Protein AF-J3F0Z0-F1 (afdb_monomer_lite)

Foldseek 3Di:
DDPPPPDDDPDDDDDWAWPDKDDQQWDFPPCVPPVHTDIKTWMWTDTPDDFIFIWIDDVHIDTDDGDD

pLDDT: mean 87.86, std 17.57, range [35.59, 98.56]

Structure (mmCIF, N/CA/C/O backbone):
data_AF-J3F0Z0-F1
#
_entry.id   AF-J3F0Z0-F1
#
loop_
_atom_site.group_PDB
_atom_site.id
_atom_site.type_symbol
_atom_site.label_atom_id
_atom_site.label_alt_id
_atom_site.label_comp_id
_atom_site.label_asym_id
_atom_site.label_entity_id
_atom_site.label_seq_id
_atom_site.pdbx_PDB_ins_code
_atom_site.Cartn_x
_atom_site.Cartn_y
_atom_site.Cartn_z
_atom_site.occupancy
_atom_site.B_iso_or_equiv
_atom_site.auth_seq_id
_atom_site.auth_comp_id
_atom_site.auth_asym_id
_atom_site.auth_atom_id
_atom_site.pdbx_PDB_model_num
ATOM 1 N N . 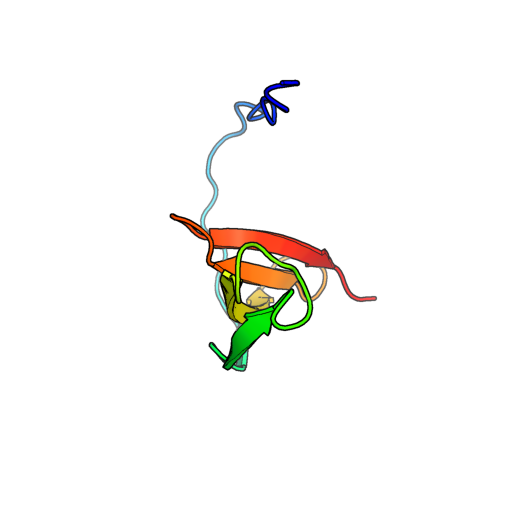MET A 1 1 ? 8.296 15.764 19.579 1.00 38.09 1 MET A N 1
ATOM 2 C CA . MET A 1 1 ? 7.585 15.931 18.298 1.00 38.09 1 MET A CA 1
ATOM 3 C C . MET A 1 1 ? 8.666 16.088 17.246 1.00 38.09 1 MET A C 1
ATOM 5 O O . MET A 1 1 ? 9.222 17.166 17.125 1.00 38.09 1 MET A O 1
ATOM 9 N N . VAL A 1 2 ? 9.116 14.976 16.663 1.00 35.59 2 VAL A N 1
ATOM 10 C CA . VAL A 1 2 ? 10.139 15.001 15.611 1.00 35.59 2 VAL A CA 1
ATOM 11 C C . VAL A 1 2 ? 9.404 15.029 14.280 1.00 35.59 2 VAL A C 1
ATOM 13 O O . VAL A 1 2 ? 8.824 14.024 13.877 1.00 35.59 2 VAL A O 1
ATOM 16 N N . ASP A 1 3 ? 9.370 16.192 13.636 1.00 36.50 3 ASP A N 1
ATOM 17 C CA . ASP A 1 3 ? 8.994 16.282 12.229 1.00 36.50 3 ASP A CA 1
ATOM 18 C C . ASP A 1 3 ? 10.057 15.526 11.428 1.00 36.50 3 ASP A C 1
ATOM 20 O O . ASP A 1 3 ? 11.171 16.007 11.222 1.00 36.50 3 ASP A O 1
ATOM 24 N N . SER A 1 4 ? 9.737 14.296 11.020 1.00 43.62 4 SER A N 1
ATOM 25 C CA . SER A 1 4 ? 10.523 13.583 10.015 1.00 43.62 4 SER A CA 1
ATOM 26 C C . SER A 1 4 ? 10.242 14.238 8.669 1.00 43.62 4 SER A C 1
ATOM 28 O O . SER A 1 4 ? 9.370 13.808 7.918 1.00 43.62 4 SER A O 1
ATOM 30 N N . ALA A 1 5 ? 10.950 15.329 8.386 1.00 45.72 5 ALA A N 1
ATOM 31 C CA . ALA A 1 5 ? 10.972 15.922 7.063 1.00 45.72 5 ALA A CA 1
ATOM 32 C C . ALA A 1 5 ? 11.686 14.946 6.120 1.00 45.72 5 ALA A C 1
ATOM 34 O O . ALA A 1 5 ? 12.913 14.838 6.113 1.00 45.72 5 ALA A O 1
ATOM 35 N N . VAL A 1 6 ? 10.904 14.198 5.343 1.00 58.53 6 VAL A N 1
ATOM 36 C CA . VAL A 1 6 ? 11.414 13.430 4.207 1.00 58.53 6 VAL A CA 1
ATOM 37 C C . VAL A 1 6 ? 11.994 14.441 3.218 1.00 58.53 6 VAL A C 1
ATOM 39 O O . VAL A 1 6 ? 11.262 15.230 2.623 1.00 58.53 6 VAL A O 1
ATOM 42 N N . SER A 1 7 ? 13.321 14.466 3.090 1.00 48.53 7 SER A N 1
ATOM 43 C CA . SER A 1 7 ? 14.016 15.324 2.132 1.00 48.53 7 SER A CA 1
ATOM 44 C C . SER A 1 7 ? 13.693 14.850 0.717 1.00 48.53 7 SER A C 1
ATOM 46 O O . SER A 1 7 ? 14.096 13.757 0.314 1.00 48.53 7 SER A O 1
ATOM 48 N N . ALA A 1 8 ? 12.933 15.647 -0.032 1.00 60.47 8 ALA A N 1
ATOM 49 C CA . ALA A 1 8 ? 12.695 15.386 -1.442 1.00 60.47 8 ALA A CA 1
ATOM 50 C C . ALA A 1 8 ? 14.005 15.616 -2.209 1.00 60.47 8 ALA A C 1
ATOM 52 O O . ALA A 1 8 ? 14.502 16.738 -2.296 1.00 60.47 8 ALA A O 1
ATOM 53 N N . VAL A 1 9 ? 14.576 14.548 -2.767 1.00 59.31 9 VAL A N 1
ATOM 54 C CA . VAL A 1 9 ? 15.666 14.665 -3.738 1.00 59.31 9 VAL A CA 1
ATOM 55 C C . VAL A 1 9 ? 15.092 15.366 -4.969 1.00 59.31 9 VAL A C 1
ATOM 57 O O . VAL A 1 9 ? 14.172 14.847 -5.599 1.00 59.31 9 VAL A O 1
ATOM 60 N N . ALA A 1 10 ? 15.612 16.549 -5.303 1.00 58.94 10 ALA A N 1
ATOM 61 C CA . ALA A 1 10 ? 15.258 17.276 -6.520 1.00 58.94 10 ALA A CA 1
ATOM 62 C C . ALA A 1 10 ? 15.851 16.560 -7.748 1.00 58.94 10 ALA A C 1
ATOM 64 O O . ALA A 1 10 ? 16.872 16.968 -8.296 1.00 58.94 10 ALA A O 1
ATOM 65 N N . GLY A 1 11 ? 15.247 15.435 -8.126 1.00 64.69 11 GLY A N 1
ATOM 66 C CA . GLY A 1 11 ? 15.467 14.765 -9.402 1.00 64.69 11 GLY A CA 1
ATOM 67 C C . GLY A 1 11 ? 14.480 15.267 -10.455 1.00 64.69 11 GLY A C 1
ATOM 68 O O . GLY A 1 11 ? 13.400 15.761 -10.128 1.00 64.69 11 GLY A O 1
ATOM 69 N N . GLU A 1 12 ? 14.844 15.136 -11.727 1.00 79.06 12 GLU A N 1
ATOM 70 C CA . GLU A 1 12 ? 13.914 15.343 -12.836 1.00 79.06 12 GLU A CA 1
ATOM 71 C C . GLU A 1 12 ? 12.735 14.364 -12.705 1.00 79.06 12 GLU A C 1
ATOM 73 O O . GLU A 1 12 ? 12.929 13.151 -12.585 1.00 79.06 12 GLU A O 1
ATOM 78 N N . VAL A 1 13 ? 11.503 14.883 -12.687 1.00 77.75 13 VAL A N 1
ATOM 79 C CA . VAL A 1 13 ? 10.302 14.043 -12.626 1.00 77.75 13 VAL A CA 1
ATOM 80 C C . VAL A 1 13 ? 10.108 13.398 -13.992 1.00 77.75 13 VAL A C 1
ATOM 82 O O . VAL A 1 13 ? 9.651 14.043 -14.935 1.00 77.75 13 VAL A O 1
ATOM 85 N N . ARG A 1 14 ? 10.442 12.112 -14.096 1.00 85.25 14 ARG A N 1
ATOM 86 C CA . ARG A 1 14 ? 10.179 11.309 -15.289 1.00 85.25 14 ARG A CA 1
ATOM 87 C C . ARG A 1 14 ? 8.884 10.522 -15.118 1.00 85.25 14 ARG A C 1
ATOM 89 O O . ARG A 1 14 ? 8.691 9.849 -14.112 1.00 85.25 14 ARG A O 1
ATOM 96 N N . MET A 1 15 ? 8.016 10.593 -16.124 1.00 92.31 15 MET A N 1
ATOM 97 C CA . MET A 1 15 ? 6.822 9.752 -16.189 1.00 92.31 15 MET A CA 1
ATOM 98 C C . MET A 1 15 ? 7.207 8.329 -16.611 1.00 92.31 15 MET A C 1
ATOM 100 O O . MET A 1 15 ? 7.999 8.150 -17.539 1.00 92.31 15 MET A O 1
ATOM 104 N N . GLU A 1 16 ? 6.633 7.339 -15.934 1.00 95.19 16 GLU A N 1
ATOM 105 C CA . GLU A 1 16 ? 6.779 5.909 -16.229 1.00 95.19 16 GLU A CA 1
ATOM 106 C C . GLU A 1 16 ? 5.434 5.340 -16.699 1.00 95.19 16 GLU A C 1
ATOM 108 O O . GLU A 1 16 ? 4.372 5.784 -16.245 1.00 95.19 16 GLU A O 1
ATOM 113 N N . SER A 1 17 ? 5.464 4.346 -17.587 1.00 97.38 17 SER A N 1
ATOM 114 C CA . SER A 1 17 ? 4.240 3.689 -18.050 1.00 97.38 17 SER A CA 1
ATOM 115 C C . SER A 1 17 ? 3.811 2.637 -17.032 1.00 97.38 17 SER A C 1
ATOM 117 O O . SER A 1 17 ? 4.588 1.749 -16.689 1.00 97.38 17 SER A O 1
ATOM 119 N N . VAL A 1 18 ? 2.560 2.685 -16.572 1.00 97.31 18 VAL A N 1
ATOM 120 C CA . VAL A 1 18 ? 1.987 1.608 -15.750 1.00 97.31 18 VAL A CA 1
ATOM 121 C C . VAL A 1 18 ? 1.609 0.440 -16.654 1.00 97.31 18 VAL A C 1
ATOM 123 O O . VAL A 1 18 ? 0.765 0.588 -17.536 1.00 97.31 18 VAL A O 1
ATOM 126 N N . LEU A 1 19 ? 2.214 -0.722 -16.418 1.00 98.44 19 LEU A N 1
ATOM 127 C CA . LEU A 1 19 ? 1.922 -1.950 -17.158 1.00 98.44 19 LEU A CA 1
ATOM 128 C C . LEU A 1 19 ? 0.802 -2.753 -16.493 1.00 98.44 19 LEU A C 1
ATOM 130 O O . LEU A 1 19 ? -0.084 -3.254 -17.179 1.00 98.44 19 LEU A O 1
ATOM 134 N N . LEU A 1 20 ? 0.834 -2.873 -15.160 1.00 98.31 20 LEU A N 1
ATOM 135 C CA . LEU A 1 20 ? -0.141 -3.626 -14.365 1.00 98.31 20 LEU A CA 1
ATOM 136 C C . LEU A 1 20 ? -0.408 -2.922 -13.033 1.00 98.31 20 LEU A C 1
ATOM 138 O O . LEU A 1 20 ? 0.459 -2.226 -12.501 1.00 98.31 20 LEU A O 1
ATOM 142 N N . TRP A 1 21 ? -1.594 -3.147 -12.469 1.00 98.31 21 TRP A N 1
ATOM 143 C CA . TRP A 1 21 ? -1.958 -2.620 -11.158 1.00 98.31 21 TRP A CA 1
ATOM 144 C C . TRP A 1 21 ? -2.962 -3.517 -10.431 1.00 98.31 21 TRP A C 1
ATOM 146 O O . TRP A 1 21 ? -3.726 -4.255 -11.056 1.00 98.31 21 TRP A O 1
ATOM 156 N N . ALA A 1 22 ? -2.963 -3.423 -9.102 1.00 98.25 22 ALA A N 1
ATOM 157 C CA . ALA A 1 22 ? -3.960 -4.032 -8.230 1.00 98.25 22 ALA A CA 1
ATOM 158 C C . ALA A 1 22 ? -4.236 -3.124 -7.018 1.00 98.25 22 ALA A C 1
ATOM 160 O O . ALA A 1 22 ? -3.318 -2.497 -6.490 1.00 98.25 22 ALA A O 1
ATOM 161 N N . GLY A 1 23 ? -5.497 -3.035 -6.587 1.00 96.94 23 GLY A N 1
ATOM 162 C CA . GLY A 1 23 ? -5.958 -2.075 -5.573 1.00 96.94 23 GLY A CA 1
ATOM 163 C C . GLY A 1 23 ? -6.843 -0.975 -6.184 1.00 96.94 23 GLY A C 1
ATOM 164 O O . GLY A 1 23 ? -7.501 -1.259 -7.177 1.00 96.94 23 GLY A O 1
ATOM 165 N N . PRO A 1 24 ? -6.909 0.247 -5.611 1.00 95.94 24 PRO A N 1
ATOM 166 C CA . PRO A 1 24 ? -6.433 0.561 -4.274 1.00 95.94 24 PRO A CA 1
ATOM 167 C C . PRO A 1 24 ? -7.259 -0.193 -3.220 1.00 95.94 24 PRO A C 1
ATOM 169 O O . PRO A 1 24 ? -8.487 -0.168 -3.269 1.00 95.94 24 PRO A O 1
ATOM 172 N N . TRP A 1 25 ? -6.603 -0.853 -2.268 1.00 97.81 25 TRP A N 1
ATOM 173 C CA . TRP A 1 25 ? -7.248 -1.561 -1.160 1.00 97.81 25 TRP A CA 1
ATOM 174 C C . TRP A 1 25 ? -7.342 -0.647 0.064 1.00 97.81 25 TRP A C 1
ATOM 176 O O . TRP A 1 25 ? -6.299 -0.313 0.632 1.00 97.81 25 TRP A O 1
ATOM 186 N N . PRO A 1 26 ? -8.546 -0.213 0.477 1.00 96.38 26 PRO A N 1
ATOM 187 C CA . PRO A 1 26 ? -8.718 0.560 1.699 1.00 96.38 26 PRO A CA 1
ATOM 188 C C . PRO A 1 26 ? -8.464 -0.315 2.930 1.00 96.38 26 PRO A C 1
ATOM 190 O O . PRO A 1 26 ? -8.977 -1.431 3.006 1.00 96.38 26 PRO A O 1
ATOM 193 N N . VAL A 1 27 ? -7.708 0.203 3.896 1.00 95.69 27 VAL A N 1
ATOM 194 C CA . VAL A 1 27 ? -7.384 -0.482 5.153 1.00 95.69 27 VAL A CA 1
ATOM 195 C C . VAL A 1 27 ? -7.493 0.511 6.308 1.00 95.69 27 VAL A C 1
ATOM 197 O O . VAL A 1 27 ? -7.048 1.655 6.199 1.00 95.69 27 VAL A O 1
ATOM 200 N N . ASP A 1 28 ? -8.085 0.065 7.414 1.00 95.69 28 ASP A N 1
ATOM 201 C CA . ASP A 1 28 ? -8.005 0.743 8.705 1.00 95.69 28 ASP A CA 1
ATOM 202 C C . ASP A 1 28 ? -6.825 0.158 9.494 1.00 95.69 28 ASP A C 1
ATOM 204 O O . ASP A 1 28 ? -6.872 -0.973 9.980 1.00 95.69 28 ASP A O 1
ATOM 208 N N . GLU A 1 29 ? -5.746 0.922 9.611 1.00 94.56 29 GLU A N 1
ATOM 209 C CA . GLU A 1 29 ? -4.563 0.556 10.393 1.00 94.56 29 GLU A CA 1
ATOM 210 C C . GLU A 1 29 ? -4.650 1.081 11.816 1.00 94.56 29 GLU A C 1
ATOM 212 O O . GLU A 1 29 ? -5.347 2.055 12.087 1.00 94.56 29 GLU A O 1
ATOM 217 N N . GLY A 1 30 ? -3.908 0.472 12.742 1.00 94.56 30 GLY A N 1
ATOM 218 C CA . GLY A 1 30 ? -3.808 0.994 14.105 1.00 94.56 30 GLY A CA 1
ATOM 219 C C . GLY A 1 30 ? -5.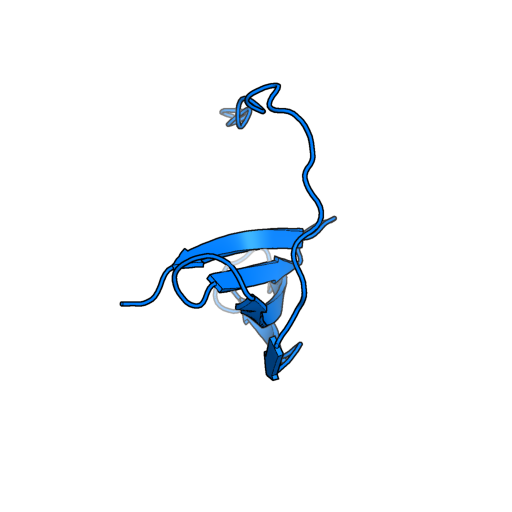155 1.071 14.826 1.00 94.56 30 GLY A C 1
ATOM 220 O O . GLY A 1 30 ? -5.280 1.810 15.794 1.00 94.56 30 GLY A O 1
ATOM 221 N N . TRP A 1 31 ? -6.164 0.314 14.383 1.00 95.69 31 TRP A N 1
ATOM 222 C CA . TRP A 1 31 ? -7.509 0.296 14.969 1.00 95.69 31 TRP A CA 1
ATOM 223 C C . TRP A 1 31 ? -7.511 -0.106 16.451 1.00 95.69 31 TRP A C 1
ATOM 225 O O . TRP A 1 31 ? -8.456 0.189 17.175 1.00 95.69 31 TRP A O 1
ATOM 235 N N . TRP A 1 32 ? -6.442 -0.762 16.904 1.00 95.12 32 TRP A N 1
ATOM 236 C CA . TRP A 1 32 ? -6.201 -1.126 18.298 1.00 95.12 32 TRP A CA 1
ATOM 237 C C . TRP A 1 32 ? -5.650 0.026 19.154 1.00 95.12 32 TRP A C 1
ATOM 239 O O . TRP A 1 32 ? -5.570 -0.106 20.375 1.00 95.12 32 TRP A O 1
ATOM 249 N N . ALA A 1 33 ? -5.209 1.128 18.545 1.00 96.25 33 ALA A N 1
ATOM 250 C CA . ALA A 1 33 ? -4.589 2.239 19.252 1.00 96.25 33 ALA A CA 1
ATOM 251 C C . ALA A 1 33 ? -5.650 3.169 19.876 1.00 96.25 33 ALA A C 1
ATOM 253 O O . ALA A 1 33 ? -6.713 3.370 19.285 1.00 96.25 33 ALA A O 1
ATOM 254 N N . PRO A 1 34 ? -5.365 3.812 21.029 1.00 96.38 34 PRO A N 1
ATOM 255 C CA . PRO A 1 34 ? -6.296 4.749 21.668 1.00 96.38 34 PRO A CA 1
ATOM 256 C C . PRO A 1 34 ? -6.741 5.916 20.776 1.00 96.38 34 PRO A C 1
ATOM 258 O O . PRO A 1 34 ? -7.807 6.485 20.988 1.00 96.38 34 PRO A O 1
ATOM 261 N N . GLN A 1 35 ? -5.925 6.289 19.789 1.00 95.06 35 GLN A N 1
ATOM 262 C CA . GLN A 1 35 ? -6.200 7.370 18.839 1.00 95.06 35 GLN A CA 1
ATOM 263 C C . GLN A 1 35 ? -7.205 6.962 17.747 1.00 95.06 35 GLN A C 1
ATOM 265 O O . GLN A 1 35 ? -7.648 7.816 16.980 1.00 95.06 35 GLN A O 1
ATOM 270 N N . GLY A 1 36 ? -7.585 5.682 17.694 1.00 94.50 36 GLY A N 1
ATOM 271 C CA . GLY A 1 36 ? -8.470 5.122 16.682 1.00 94.50 36 GLY A CA 1
ATOM 272 C C . GLY A 1 36 ? -7.752 4.764 15.374 1.00 94.50 36 GLY A C 1
ATOM 273 O O . GLY A 1 36 ? -6.542 4.969 15.240 1.00 94.50 36 GLY A O 1
ATOM 274 N N . PRO A 1 37 ? -8.495 4.204 14.403 1.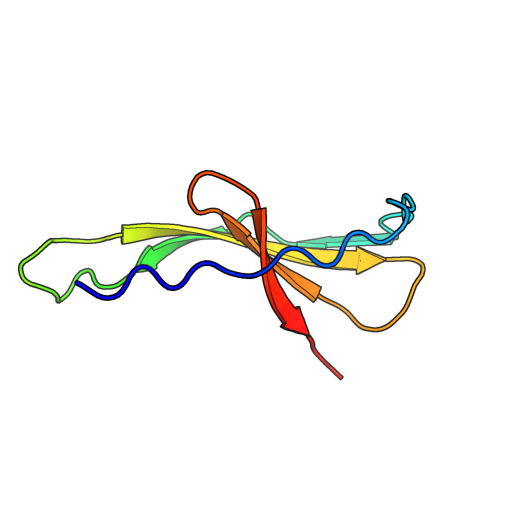00 95.50 37 PRO A N 1
ATOM 275 C CA . PRO A 1 37 ? -7.922 3.735 13.151 1.00 95.50 37 PRO A CA 1
ATOM 276 C C . PRO A 1 37 ? -7.403 4.878 12.271 1.00 95.50 37 PRO A C 1
ATOM 278 O O . PRO A 1 37 ? -8.032 5.931 12.139 1.00 95.50 37 PRO A O 1
ATOM 281 N N . SER A 1 38 ? -6.284 4.628 11.593 1.00 92.44 38 SER A N 1
ATOM 282 C CA . SER A 1 38 ? -5.788 5.445 10.491 1.00 92.44 38 SER A CA 1
ATOM 283 C C . SER A 1 38 ? -6.211 4.826 9.164 1.00 92.44 38 SER A C 1
ATOM 285 O O . SER A 1 38 ? -5.851 3.693 8.856 1.00 92.44 38 SER A O 1
ATOM 287 N N . ARG A 1 39 ? -6.957 5.580 8.354 1.00 93.44 39 ARG A N 1
ATOM 288 C CA . ARG A 1 39 ? -7.341 5.132 7.012 1.00 93.44 39 ARG A CA 1
ATOM 289 C C . ARG A 1 39 ? -6.168 5.253 6.051 1.00 93.44 39 ARG A C 1
ATOM 291 O O . ARG A 1 39 ? -5.592 6.338 5.886 1.00 93.44 39 ARG A O 1
ATOM 298 N N . ARG A 1 40 ? -5.877 4.152 5.369 1.00 96.25 40 ARG A N 1
ATOM 299 C CA . ARG A 1 40 ? -4.914 4.052 4.272 1.00 96.25 40 ARG A CA 1
ATOM 300 C C . ARG A 1 40 ? -5.562 3.405 3.063 1.00 96.25 40 ARG A C 1
ATOM 302 O O . ARG A 1 40 ? -6.626 2.793 3.148 1.00 96.25 40 ARG A O 1
ATOM 309 N N . ALA A 1 41 ? -4.922 3.578 1.916 1.00 97.62 41 ALA A N 1
ATOM 310 C CA . ALA A 1 41 ? -5.234 2.800 0.732 1.00 97.62 41 ALA A CA 1
ATOM 311 C C . ALA A 1 41 ? -3.938 2.361 0.063 1.00 97.62 41 ALA A C 1
ATOM 313 O O . ALA A 1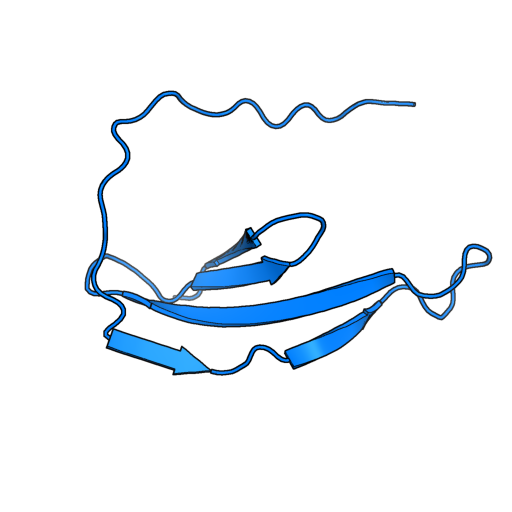 41 ? -3.065 3.196 -0.169 1.00 97.62 41 ALA A O 1
ATOM 314 N N . TYR A 1 42 ? -3.837 1.077 -0.250 1.00 98.25 42 TYR A N 1
ATOM 315 C CA . TYR A 1 42 ? -2.652 0.485 -0.856 1.00 98.25 42 TYR A CA 1
ATOM 316 C C . TYR A 1 42 ? -2.885 0.188 -2.330 1.00 98.25 42 TYR A C 1
ATOM 318 O O . TYR A 1 42 ? -3.885 -0.435 -2.670 1.00 98.25 42 TYR A O 1
ATOM 326 N N . LEU A 1 43 ? -1.978 0.613 -3.202 1.00 98.50 43 LEU A N 1
ATOM 327 C CA . LEU A 1 43 ? -2.018 0.350 -4.639 1.00 98.50 43 LEU A CA 1
ATOM 328 C C . LEU A 1 43 ? -0.704 -0.306 -5.051 1.00 98.50 43 LEU A C 1
ATOM 330 O O . LEU A 1 43 ? 0.356 0.302 -4.920 1.00 98.50 43 LEU A O 1
ATOM 334 N N . GLN A 1 44 ? -0.766 -1.524 -5.573 1.00 98.56 44 GLN A N 1
ATOM 335 C CA . GLN A 1 44 ? 0.398 -2.171 -6.162 1.00 98.56 44 GLN A CA 1
ATOM 336 C C . GLN A 1 44 ? 0.484 -1.816 -7.646 1.00 98.56 44 GLN A C 1
ATOM 338 O O . GLN A 1 44 ? -0.511 -1.913 -8.366 1.00 98.56 44 GLN A O 1
ATOM 343 N N . VAL A 1 45 ? 1.669 -1.410 -8.099 1.00 98.31 45 VAL A N 1
ATOM 344 C CA . VAL A 1 45 ? 1.932 -0.961 -9.469 1.00 98.31 45 VAL A CA 1
ATOM 345 C C . VAL A 1 45 ? 3.171 -1.664 -10.011 1.00 98.31 45 VAL A C 1
ATOM 347 O O . VAL A 1 45 ? 4.205 -1.734 -9.345 1.00 98.31 45 VAL A O 1
ATOM 350 N N . VAL A 1 46 ? 3.076 -2.152 -11.244 1.00 98.19 46 VAL A N 1
ATOM 351 C CA . VAL A 1 46 ? 4.228 -2.553 -12.058 1.00 98.19 46 VAL A CA 1
ATOM 352 C C . VAL A 1 46 ? 4.370 -1.533 -13.174 1.00 98.19 46 VAL A C 1
ATOM 354 O O . VAL A 1 46 ? 3.399 -1.271 -13.890 1.00 98.19 46 VAL A O 1
ATOM 357 N N . THR A 1 47 ? 5.558 -0.958 -13.322 1.00 97.38 47 THR A N 1
ATOM 358 C CA . THR A 1 47 ? 5.858 -0.022 -14.408 1.00 97.38 47 THR A CA 1
ATOM 359 C C . THR A 1 47 ? 6.774 -0.661 -15.445 1.00 97.38 47 THR A C 1
ATOM 361 O O . THR A 1 47 ? 7.272 -1.772 -15.262 1.00 97.38 47 THR A O 1
ATOM 364 N N . ASP A 1 48 ? 6.991 0.039 -16.552 1.00 97.44 48 ASP A N 1
ATOM 365 C CA . ASP A 1 48 ? 8.013 -0.295 -17.546 1.00 97.44 48 ASP A CA 1
ATOM 366 C C . ASP A 1 48 ? 9.452 -0.105 -17.028 1.00 97.44 48 ASP A C 1
AT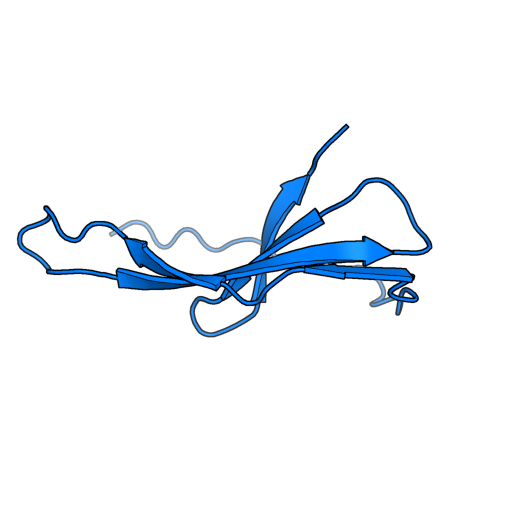OM 368 O O . ASP A 1 48 ? 10.410 -0.404 -17.743 1.00 97.44 48 ASP A O 1
ATOM 372 N N . VAL A 1 49 ? 9.617 0.353 -15.780 1.00 94.19 49 VAL A N 1
ATOM 373 C CA . VAL A 1 49 ? 10.908 0.619 -15.148 1.00 94.19 49 VAL A CA 1
ATOM 374 C C . VAL A 1 49 ? 11.009 -0.052 -13.778 1.00 94.19 49 VAL A C 1
ATOM 376 O O . VAL A 1 49 ? 10.413 0.366 -12.786 1.00 94.19 49 VAL A O 1
ATOM 379 N N . GLY A 1 50 ? 11.911 -1.025 -13.681 1.00 93.69 50 GLY A N 1
ATOM 380 C CA . GLY A 1 50 ? 12.320 -1.594 -12.401 1.00 93.69 50 GLY A CA 1
ATOM 381 C C . GLY A 1 50 ? 11.277 -2.518 -11.754 1.00 93.69 50 GLY A C 1
ATOM 382 O O . GLY A 1 50 ? 10.360 -3.000 -12.417 1.00 93.69 50 GLY A O 1
ATOM 383 N N . PRO A 1 51 ? 11.464 -2.838 -10.465 1.00 97.25 51 PRO A N 1
ATOM 384 C CA . PRO A 1 51 ? 10.635 -3.807 -9.750 1.00 97.25 51 PRO A CA 1
ATOM 385 C C . PRO A 1 51 ? 9.216 -3.292 -9.432 1.00 97.25 51 PRO A C 1
ATOM 387 O O . PRO A 1 51 ? 9.006 -2.076 -9.370 1.00 97.25 51 PRO A O 1
ATOM 390 N N . PRO A 1 52 ? 8.253 -4.196 -9.147 1.00 97.81 52 PRO A N 1
ATOM 391 C CA . PRO A 1 52 ? 6.939 -3.843 -8.612 1.00 97.81 52 PRO A CA 1
ATOM 392 C C . PRO A 1 52 ? 7.017 -2.999 -7.333 1.00 97.81 52 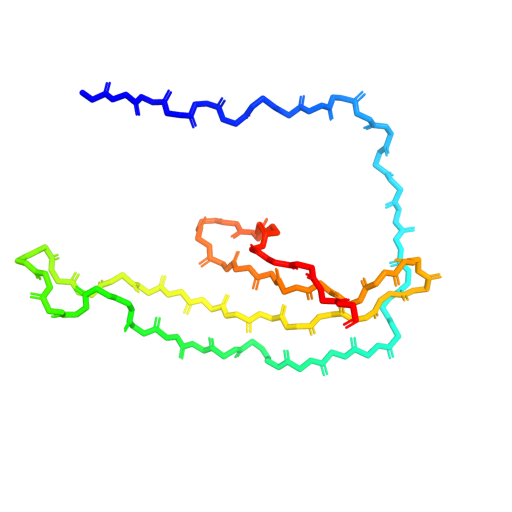PRO A C 1
ATOM 394 O O . PRO A 1 52 ? 7.800 -3.283 -6.420 1.00 97.81 52 PRO A O 1
ATOM 397 N N . ARG A 1 53 ? 6.153 -1.985 -7.247 1.00 98.19 53 ARG A N 1
ATOM 398 C CA . ARG A 1 53 ? 6.108 -1.002 -6.156 1.00 98.19 53 ARG A CA 1
ATOM 399 C C . ARG A 1 53 ? 4.745 -1.043 -5.479 1.00 98.19 53 ARG A C 1
ATOM 401 O O . ARG A 1 53 ? 3.717 -1.123 -6.152 1.00 98.19 53 ARG A O 1
ATOM 408 N N . LEU A 1 54 ? 4.728 -0.956 -4.157 1.00 98.44 54 LEU A N 1
ATOM 409 C CA . LEU A 1 54 ? 3.512 -0.748 -3.378 1.00 98.44 54 LEU A CA 1
ATOM 410 C C . LEU A 1 54 ? 3.450 0.710 -2.944 1.00 98.44 54 LEU A C 1
ATOM 412 O O . LEU A 1 54 ? 4.382 1.218 -2.324 1.00 98.44 54 LEU A O 1
ATOM 416 N N . LEU A 1 55 ? 2.358 1.378 -3.296 1.00 98.25 55 LEU A N 1
ATOM 417 C CA . LEU A 1 55 ? 2.082 2.757 -2.932 1.00 98.25 55 LEU A CA 1
ATOM 418 C C . LEU A 1 55 ? 1.048 2.804 -1.813 1.00 98.25 55 LEU A C 1
ATOM 420 O O . LEU A 1 55 ? 0.067 2.062 -1.848 1.00 98.25 55 LEU A O 1
ATOM 424 N N . VAL A 1 56 ? 1.219 3.728 -0.874 1.00 98.06 56 VAL A N 1
ATOM 425 C CA . VAL A 1 56 ? 0.270 3.989 0.212 1.00 98.06 56 VAL A CA 1
ATOM 426 C C . VAL A 1 56 ? -0.295 5.402 0.109 1.00 98.06 56 VAL A C 1
ATOM 428 O O . VAL A 1 56 ? 0.429 6.369 -0.145 1.00 98.06 56 VAL A O 1
ATOM 431 N N . ARG A 1 57 ? -1.608 5.541 0.317 1.00 96.88 57 ARG A N 1
ATOM 432 C CA . ARG A 1 57 ? -2.286 6.838 0.370 1.00 96.88 57 ARG A CA 1
ATOM 433 C C . ARG A 1 57 ? -2.396 7.361 1.802 1.00 96.88 57 ARG A C 1
ATOM 435 O O . ARG A 1 57 ? -3.126 6.800 2.616 1.00 96.88 57 ARG A O 1
ATOM 442 N N . SER A 1 58 ? -1.743 8.490 2.070 1.00 89.62 58 SER A N 1
ATOM 443 C CA . SER A 1 58 ? -1.829 9.272 3.313 1.00 89.62 58 SER A CA 1
ATOM 444 C C . SER A 1 58 ? -1.636 10.756 2.995 1.00 89.62 58 SER A C 1
ATOM 446 O O . SER A 1 58 ? -0.505 11.226 2.867 1.00 89.62 58 SER A O 1
ATOM 448 N N . GLY A 1 59 ? -2.731 11.489 2.764 1.00 88.38 59 GLY A N 1
ATOM 449 C CA . GLY A 1 59 ? -2.709 12.882 2.271 1.00 88.38 59 GLY A CA 1
ATOM 450 C C . GLY A 1 59 ? -2.254 13.036 0.806 1.00 88.38 59 GLY A C 1
ATOM 451 O O . GLY A 1 59 ? -2.759 13.892 0.091 1.00 88.38 59 GLY A O 1
ATOM 452 N N . GLY A 1 60 ? -1.390 12.137 0.338 1.00 93.19 60 GLY A N 1
ATOM 453 C CA . GLY A 1 60 ? -0.939 11.930 -1.036 1.00 93.19 60 GLY A CA 1
ATOM 454 C C . GLY A 1 60 ? -0.524 10.468 -1.227 1.00 93.19 60 GLY A C 1
ATOM 455 O O . GLY A 1 60 ? -0.788 9.647 -0.347 1.00 93.19 60 GLY A O 1
ATOM 456 N N . TRP A 1 61 ? 0.093 10.140 -2.360 1.00 94.56 61 TRP A N 1
ATOM 457 C CA . TRP A 1 61 ? 0.651 8.809 -2.618 1.00 94.56 61 TRP A CA 1
ATOM 458 C C . TRP A 1 61 ? 2.140 8.781 -2.300 1.00 94.56 61 TRP A C 1
ATOM 460 O O . TRP A 1 61 ? 2.877 9.674 -2.713 1.00 94.56 61 TRP A O 1
ATOM 470 N N . TRP A 1 62 ? 2.566 7.736 -1.603 1.00 95.69 62 TRP A N 1
ATOM 471 C CA . TRP A 1 62 ? 3.947 7.529 -1.183 1.00 95.69 62 TRP A CA 1
ATOM 472 C C . TRP A 1 62 ? 4.382 6.109 -1.519 1.00 95.69 62 TRP A C 1
ATOM 474 O O . TRP A 1 62 ? 3.547 5.209 -1.549 1.00 95.69 62 TRP A O 1
ATOM 484 N N . LEU A 1 63 ? 5.675 5.904 -1.763 1.00 96.31 63 LEU A N 1
ATOM 485 C CA . LEU A 1 63 ? 6.240 4.565 -1.890 1.00 96.31 63 LEU A CA 1
ATOM 486 C C . LEU A 1 63 ? 6.315 3.916 -0.503 1.00 96.31 63 LEU A C 1
ATOM 488 O O . LEU A 1 63 ? 6.954 4.468 0.388 1.00 96.31 63 LEU A O 1
ATOM 492 N N . ASP A 1 64 ? 5.678 2.760 -0.348 1.00 97.25 64 ASP A N 1
ATOM 493 C CA . ASP A 1 64 ? 5.662 1.981 0.894 1.00 97.25 64 ASP A CA 1
ATOM 494 C C . ASP A 1 64 ? 6.674 0.829 0.842 1.00 97.25 64 ASP A C 1
ATOM 496 O O . ASP A 1 64 ? 7.476 0.653 1.757 1.00 97.25 64 ASP A O 1
ATOM 500 N N . ALA A 1 65 ? 6.695 0.084 -0.272 1.00 97.31 65 ALA A N 1
ATOM 501 C CA . ALA A 1 65 ? 7.595 -1.053 -0.456 1.00 97.31 65 ALA A CA 1
ATOM 502 C C . ALA A 1 65 ? 7.967 -1.308 -1.925 1.00 97.31 65 ALA A C 1
ATOM 504 O O . ALA A 1 65 ? 7.274 -0.892 -2.858 1.00 97.31 65 ALA A O 1
ATOM 505 N N . VAL A 1 66 ? 9.062 -2.048 -2.113 1.00 97.50 66 VAL A N 1
ATOM 506 C CA . VAL A 1 66 ? 9.545 -2.561 -3.401 1.00 97.50 66 VAL A CA 1
ATOM 507 C C . VAL A 1 66 ? 9.726 -4.075 -3.283 1.00 97.50 66 VAL A C 1
ATOM 509 O O . VAL A 1 66 ? 10.331 -4.539 -2.319 1.00 97.50 66 VAL A O 1
ATOM 512 N N . TYR A 1 67 ? 9.212 -4.832 -4.253 1.00 93.44 67 TYR A N 1
ATOM 513 C CA . TYR A 1 67 ? 9.236 -6.301 -4.249 1.00 93.44 67 TYR A CA 1
ATOM 514 C C . TYR A 1 67 ? 10.180 -6.849 -5.328 1.00 93.44 67 TYR A C 1
ATOM 516 O O . TYR A 1 67 ? 10.187 -6.341 -6.447 1.00 93.44 67 TYR A O 1
ATOM 524 N N . SER A 1 68 ? 10.958 -7.886 -4.994 1.00 88.44 68 SER A N 1
ATOM 525 C CA . SER A 1 68 ? 11.920 -8.574 -5.876 1.00 88.44 68 SER A CA 1
ATOM 526 C C . SER A 1 68 ? 11.531 -10.017 -6.149 1.00 88.44 68 SER A C 1
ATOM 528 O O . SER A 1 68 ? 11.130 -10.675 -5.161 1.00 88.44 68 SER A O 1
#

Radius of gyration: 14.57 Å; chains: 1; bounding box: 24×26×40 Å

Sequence (68 aa):
MVDSAVSAVAGEVRMESVLLWAGPWPVDEGWWAPQGPSRRAYLQVVTDVGPPRLLVRSGGWWLDAVYS

Organism: Actinomyces naeslundii (strain ATCC 12104 / DSM 43013 / CCUG 2238 / JCM 8349 / NCTC 10301 / Howell 279) (NCBI:txid1115803)

Secondary structure (DSSP, 8-state):
-----------------EEEEEEEEEEEESTTSTT-PEEEEEEEEEESSSS-EEEEEESEEEEEEE--

=== Feature glossary ===
A reading guide for the features in this record.

Start from the sequence.

  · Sequence gives the chain of amino acids in standard one-letter code (A=alanine, C=cysteine, …, Y=tyrosine), read N→C. It is the only feature that is directly encoded by the gene; all structural features are derived from the folded form of this sequence.

Fold it, and you get atomic coordinates and the backbone conformation that goes with them.

  · The mmCIF table is the protein's shape written out atom by atom. For each backbone N, Cα, C, and carbonyl O, it records an (x, y, z) coordinate triple in Å plus the residue type, chain letter, and residue number.

  · Backbone dihedral angles. Every residue except chain termini has a φ (preceding-C → N → Cα → C) and a ψ (N → Cα → C → next-N). They are reported in degrees following the IUPAC sign convention. Secondary structure is essentially a statement about which (φ, ψ) basin each residue occupies.

  · DSSP 8-state secondary structure assigns each residue one of H (α-helix), G (3₁₀-helix), I (π-helix), E (extended β-strand), B (isolated β-bridge), T (hydrogen-bonded turn), S (bend), or '-' (coil). The assignment is computed from backbone hydrogen-bond geometry via the Kabsch–Sander algorithm.

  · P-SEA three-state annotation labels each residue as helix, strand, or coil based purely on the geometry of the Cα trace. It serves as a fallback when the full backbone (and thus DSSP) is unavailable.

Summarize the fold with a handful of shape descriptors and a per-residue structural alphabet.

  · Radius of gyration (Rg) is the root-mean-square distance of Cα atoms from their centroid — a single number for overall size and compactness. A globular domain of N residues has Rg ≈ 2.2·N^0.38 Å; an extended or disordered chain has a much larger Rg. The Cα contact count is the number of residue pairs whose Cα atoms are within 8 Å and are more than four positions apart in sequence — a standard proxy for tertiary packing density. The bounding box is the smallest axis-aligned box enclosing all Cα atoms.

  · Foldseek's 3Di representation compresses backbone geometry into a per-residue letter drawn from a learned twenty-state alphabet. It captures the tertiary interaction pattern around each residue — which residues are packed against it in space, regardless of where they are in sequence.

  · Accessible surface area quantifies burial. A residue with SASA near zero is packed into the hydrophobic core; one with SASA >100 Å² sits on the surface. Computed here via the Shrake–Rupley numerical algorithm with a 1.4 Å probe.

Ask how reliable the model is.

  · For AlphaFold models, the B-factor field carries pLDDT — the model's own estimate of local accuracy on a 0–100 scale. Regions with pLDDT<50 should be treated as essentially unmodeled; they often correspond to intrinsically disordered segments.

  · For experimental (PDB) structures, the B-factor (temperature factor) quantifies the positional spread of each atom in the crystal — a combination of thermal vibration and static disorder — in units of Å². High B-factors mark flexible loops or poorly resolved regions; low B-factors mark the rigid, well-ordered core.

  · PAE(i, j) answers: if I align the predicted and true structures on residue i, how far off (in Å) do I expect residue j to be? A block-diagonal PAE matrix with low values on the blocks and high values off-diagonal is the signature of a multi-domain protein with confidently predicted domains but uncertain inter-domain orientation.

Place it in context: what it resembles, what it is annotated as, and how it looks.

  · Structural nearest neighbors (via Foldseek easy-search vs the PDB). Reported per hit: target PDB id, E-value, and alignment TM-score. A TM-score above ~0.5 is the conventional threshold for 'same fold'.

  · Functional annotations link the protein to curated databases. InterPro entries identify conserved domains and families by matching the sequence against member-database signatures (Pfam, PROSITE, CDD, …). Gene Ontology (GO) terms describe molecular function, biological process, and cellular component in a controlled vocabulary. CATH places the structure in a hierarchical fold classification (Class/Architecture/Topology/Homologous-superfamily). The organism is the source species.

  · Plot images: a contact map (which residues are close in 3D, as an N×N binary image), a Ramachandran scatter (backbone torsion angles, revealing secondary-structure composition at a glance), and — for AlphaFold structures — a PAE heatmap (pairwise prediction confidence).

  · Structure images are PyMOL renders from six orthogonal camera directions. Cartoon representation draws helices as coils and strands as arrows; sticks shows the backbone as bonds; surface shows the solvent-excluded envelope. Rainbow coloring maps sequence position to hue (blue→red, N→C); chain coloring assigns a distinct color per polypeptide.